Protein AF-A0A0E0NDF4-F1 (afdb_monomer)

Solvent-accessible surface area (backbone atoms only — not comparable to full-atom values): 6326 Å² total; per-residue (Å²): 120,61,56,48,78,81,41,79,37,66,80,86,70,62,87,78,63,95,62,83,83,45,49,40,32,35,26,45,48,40,28,48,60,42,62,42,79,44,79,50,81,61,62,89,96,44,38,43,75,78,43,53,70,58,46,31,71,62,38,72,34,89,62,68,57,62,83,86,56,69,82,75,93,50,100,69,82,45,68,52,23,22,36,37,30,32,18,50,79,62,31,74,81,14,35,64,71,92,49,76,78,77,78,112

Structure (mmCIF, N/CA/C/O backbone):
data_AF-A0A0E0NDF4-F1
#
_entry.id   AF-A0A0E0NDF4-F1
#
loop_
_atom_site.group_PDB
_atom_site.id
_atom_site.type_symbol
_atom_site.label_atom_id
_atom_site.label_alt_id
_atom_site.label_comp_id
_atom_site.label_asym_id
_atom_site.label_entity_id
_atom_site.label_seq_id
_atom_site.pdbx_PDB_ins_code
_atom_site.Cartn_x
_atom_site.Cartn_y
_atom_site.Cartn_z
_atom_site.occupancy
_atom_site.B_iso_or_equiv
_atom_site.auth_seq_id
_atom_site.auth_comp_id
_atom_site.auth_asym_id
_atom_site.auth_atom_id
_atom_site.pdbx_PDB_model_num
ATOM 1 N N . MET A 1 1 ? 11.104 -7.366 7.399 1.00 63.72 1 MET A N 1
ATOM 2 C CA . MET A 1 1 ? 11.518 -6.283 6.468 1.00 63.72 1 MET A CA 1
ATOM 3 C C . MET A 1 1 ? 10.321 -6.000 5.575 1.00 63.72 1 MET A C 1
ATOM 5 O O . MET A 1 1 ? 9.784 -6.971 5.063 1.00 63.72 1 MET A O 1
ATOM 9 N N . PRO A 1 2 ? 9.901 -4.740 5.357 1.00 87.75 2 PRO A N 1
ATOM 10 C CA . PRO A 1 2 ? 8.597 -4.410 4.764 1.00 87.75 2 PRO A CA 1
ATOM 11 C C . PRO A 1 2 ? 8.554 -4.590 3.234 1.00 87.75 2 PRO A C 1
ATOM 13 O O . PRO A 1 2 ? 8.094 -3.715 2.507 1.00 87.75 2 PRO A O 1
ATOM 16 N N . TYR A 1 3 ? 9.085 -5.702 2.726 1.00 91.88 3 TYR A N 1
ATOM 17 C CA . TYR A 1 3 ? 9.143 -6.020 1.307 1.00 91.88 3 TYR A CA 1
ATOM 18 C C . TYR A 1 3 ? 8.678 -7.448 1.053 1.00 91.88 3 TYR A C 1
ATOM 20 O O . TYR A 1 3 ? 9.150 -8.391 1.684 1.00 91.88 3 TYR A O 1
ATOM 28 N N . CYS A 1 4 ? 7.796 -7.608 0.073 1.00 92.00 4 CYS A N 1
ATOM 29 C CA . CYS A 1 4 ? 7.459 -8.900 -0.508 1.00 92.00 4 CYS A CA 1
ATOM 30 C C . CYS A 1 4 ? 8.215 -9.068 -1.831 1.00 92.00 4 CYS A C 1
ATOM 32 O O . CYS A 1 4 ? 8.126 -8.204 -2.706 1.00 92.00 4 CYS A O 1
ATOM 34 N N . VAL A 1 5 ? 8.953 -10.166 -1.995 1.00 91.81 5 VAL A N 1
ATOM 35 C CA . VAL A 1 5 ? 9.577 -10.516 -3.279 1.00 91.81 5 VAL A CA 1
ATOM 36 C C . VAL A 1 5 ? 8.529 -11.195 -4.158 1.00 91.81 5 VAL A C 1
ATOM 38 O O . VAL A 1 5 ? 7.991 -12.234 -3.789 1.00 91.81 5 VAL A O 1
ATOM 41 N N . VAL A 1 6 ? 8.227 -10.602 -5.314 1.00 89.50 6 VAL A N 1
ATOM 42 C CA . VAL A 1 6 ? 7.189 -11.093 -6.244 1.00 89.50 6 VAL A CA 1
ATOM 43 C C . VAL A 1 6 ? 7.758 -11.670 -7.540 1.00 89.50 6 VAL A C 1
ATOM 45 O O . VAL A 1 6 ? 7.028 -12.274 -8.320 1.00 89.50 6 VAL A O 1
ATOM 48 N N . SER A 1 7 ? 9.054 -11.483 -7.784 1.00 85.12 7 SER A N 1
ATOM 49 C CA . SER A 1 7 ? 9.809 -12.154 -8.841 1.00 85.12 7 SER A CA 1
ATOM 50 C C . SER A 1 7 ? 11.272 -12.168 -8.446 1.00 85.12 7 SER A C 1
ATOM 52 O O . SER A 1 7 ? 11.770 -11.153 -7.963 1.00 85.12 7 SER A O 1
ATOM 54 N N . HIS A 1 8 ? 11.954 -13.276 -8.712 1.00 80.88 8 HIS A N 1
ATOM 55 C CA . HIS A 1 8 ? 13.407 -13.314 -8.652 1.00 80.88 8 HIS A CA 1
ATOM 56 C C . HIS A 1 8 ? 13.997 -12.899 -9.998 1.00 80.88 8 HIS A C 1
ATOM 58 O O . HIS A 1 8 ? 13.384 -13.149 -11.041 1.00 80.88 8 HIS A O 1
ATOM 64 N N . GLY A 1 9 ? 15.153 -12.242 -9.982 1.00 66.75 9 GLY A N 1
ATOM 65 C CA . GLY A 1 9 ? 15.873 -11.942 -11.221 1.00 66.75 9 GLY A CA 1
ATOM 66 C C . GLY A 1 9 ? 16.614 -13.151 -11.767 1.00 66.75 9 GLY A C 1
ATOM 67 O O . GLY A 1 9 ? 16.798 -14.146 -11.068 1.00 66.75 9 GLY A O 1
ATOM 68 N N . ASP A 1 10 ? 17.073 -13.053 -13.016 1.00 60.72 10 ASP A N 1
ATOM 69 C CA . ASP A 1 10 ? 17.960 -14.064 -13.586 1.00 60.72 10 ASP A CA 1
ATOM 70 C C . ASP A 1 10 ? 19.333 -13.995 -12.886 1.00 60.72 10 ASP A C 1
ATOM 72 O O . ASP A 1 10 ? 20.029 -12.977 -13.004 1.00 60.72 10 ASP A O 1
ATOM 76 N N . PRO A 1 11 ? 19.755 -15.050 -12.164 1.00 54.75 11 PRO A N 1
ATOM 77 C CA . PRO A 1 11 ? 21.035 -15.057 -11.467 1.00 54.75 11 PRO A CA 1
ATOM 78 C C . PRO A 1 11 ? 22.244 -14.898 -12.405 1.00 54.75 11 PRO A C 1
ATOM 80 O O . PRO A 1 11 ? 23.320 -14.542 -11.926 1.00 54.75 11 PRO A O 1
ATOM 83 N N . SER A 1 12 ? 22.109 -15.097 -13.727 1.00 53.16 12 SER A N 1
ATOM 84 C CA . SER A 1 12 ? 23.220 -14.898 -14.671 1.00 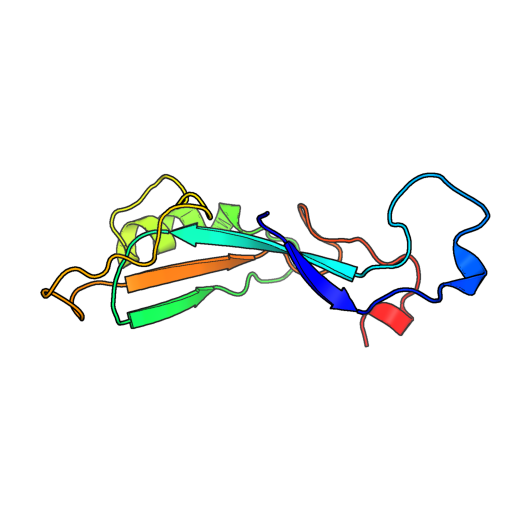53.16 12 SER A CA 1
ATOM 85 C C . SER A 1 12 ? 23.484 -13.434 -15.049 1.00 53.16 12 SER A C 1
ATOM 87 O O . SER A 1 12 ? 24.525 -13.143 -15.636 1.00 53.16 12 SER A O 1
ATOM 89 N N . ALA A 1 13 ? 22.569 -12.507 -14.742 1.00 51.97 13 ALA A N 1
ATOM 90 C CA . ALA A 1 13 ? 22.723 -11.073 -15.027 1.00 51.97 13 ALA A CA 1
ATOM 91 C C . ALA A 1 13 ? 23.394 -10.290 -13.876 1.00 51.97 13 ALA A C 1
ATOM 93 O O . ALA A 1 13 ? 23.787 -9.140 -14.053 1.00 51.97 13 ALA A O 1
ATOM 94 N N . ALA A 1 14 ? 23.572 -10.926 -12.713 1.00 48.41 14 ALA A N 1
ATOM 95 C CA . ALA A 1 14 ? 23.980 -10.301 -11.451 1.00 48.41 14 ALA A CA 1
ATOM 96 C C . ALA A 1 14 ? 25.465 -9.884 -11.353 1.00 48.41 14 ALA A C 1
ATOM 98 O O . ALA A 1 14 ? 25.892 -9.362 -10.327 1.00 48.41 14 ALA A O 1
ATOM 99 N N . ALA A 1 15 ? 26.284 -10.113 -12.385 1.00 44.97 15 ALA A N 1
ATOM 100 C CA . ALA A 1 15 ? 27.730 -9.880 -12.309 1.00 44.97 15 ALA A CA 1
ATOM 101 C C . ALA A 1 15 ? 28.166 -8.410 -12.513 1.00 44.97 15 ALA A C 1
ATOM 103 O O . ALA A 1 15 ? 29.357 -8.128 -12.396 1.00 44.97 15 ALA A O 1
ATOM 104 N N . ALA A 1 16 ? 27.256 -7.478 -12.834 1.00 44.31 16 ALA A N 1
ATOM 105 C CA . ALA A 1 16 ? 27.639 -6.151 -13.334 1.00 44.31 16 ALA A CA 1
ATOM 106 C C . ALA A 1 16 ? 27.370 -4.947 -12.410 1.00 44.31 16 ALA A C 1
ATOM 108 O O . ALA A 1 16 ? 28.001 -3.912 -12.625 1.00 44.31 16 ALA A O 1
ATOM 109 N N . ALA A 1 17 ? 26.523 -5.029 -11.381 1.00 38.88 17 ALA A N 1
ATOM 110 C CA . ALA A 1 17 ? 26.352 -3.912 -10.451 1.00 38.88 17 ALA A CA 1
ATOM 111 C C . ALA A 1 17 ? 25.920 -4.367 -9.049 1.00 38.88 17 ALA A C 1
ATOM 113 O O . ALA A 1 17 ? 25.319 -5.416 -8.831 1.00 38.88 17 ALA A O 1
ATOM 114 N N . ALA A 1 18 ? 26.389 -3.618 -8.054 1.00 39.47 18 ALA A N 1
ATOM 115 C CA . ALA A 1 18 ? 26.306 -3.989 -6.656 1.00 39.47 18 ALA A CA 1
ATOM 116 C C . ALA A 1 18 ? 24.893 -3.753 -6.104 1.00 39.47 18 ALA A C 1
ATOM 118 O O . ALA A 1 18 ? 24.505 -2.615 -5.854 1.00 39.47 18 ALA A O 1
ATOM 119 N N . GLY A 1 19 ? 24.197 -4.858 -5.826 1.00 42.44 19 GLY A N 1
ATOM 120 C CA . GLY A 1 19 ? 23.051 -4.935 -4.922 1.00 42.44 19 GLY A CA 1
ATOM 121 C C . GLY A 1 19 ? 21.827 -5.539 -5.587 1.00 42.44 19 GLY A C 1
ATOM 122 O O . GLY A 1 19 ? 21.298 -4.913 -6.481 1.00 42.44 19 GLY A O 1
ATOM 123 N N . GLU A 1 20 ? 21.382 -6.719 -5.132 1.00 52.12 20 GLU A N 1
ATOM 124 C CA . GLU A 1 20 ? 19.991 -7.226 -5.196 1.00 52.12 20 GLU A CA 1
ATOM 125 C C . GLU A 1 20 ? 19.168 -6.960 -6.487 1.00 52.12 20 GLU A C 1
ATOM 127 O O . GLU A 1 20 ? 17.939 -6.958 -6.466 1.00 52.12 20 GLU A O 1
ATOM 132 N N . GLU A 1 21 ? 19.839 -6.766 -7.623 1.00 56.41 21 GLU A N 1
ATOM 133 C CA . GLU A 1 21 ? 19.337 -6.040 -8.803 1.00 56.41 21 GLU A CA 1
ATOM 134 C C . GLU A 1 21 ? 18.348 -6.851 -9.649 1.00 56.41 21 GLU A C 1
ATOM 136 O O . GLU A 1 21 ? 17.798 -6.366 -10.636 1.00 56.41 21 GLU A O 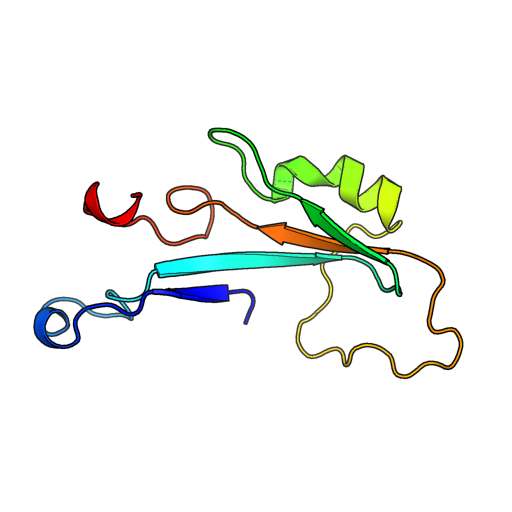1
ATOM 141 N N . GLY A 1 22 ? 18.115 -8.100 -9.255 1.00 67.44 22 GLY A N 1
ATOM 142 C CA . GLY A 1 22 ? 17.240 -9.021 -9.955 1.00 67.44 22 GLY A CA 1
ATOM 143 C C . GLY A 1 22 ? 15.804 -9.048 -9.439 1.00 67.44 22 GLY A C 1
ATOM 144 O O . GLY A 1 22 ? 14.869 -9.252 -10.216 1.00 67.44 22 GLY A O 1
ATOM 145 N N . ASP A 1 23 ? 15.614 -8.866 -8.135 1.00 85.69 23 ASP A N 1
ATOM 146 C CA . ASP A 1 23 ? 14.334 -9.168 -7.507 1.00 85.69 23 ASP A CA 1
ATOM 147 C C . ASP A 1 23 ? 13.349 -8.004 -7.654 1.00 85.69 23 ASP A C 1
ATOM 149 O O . ASP A 1 23 ? 13.637 -6.844 -7.340 1.00 85.69 23 ASP A O 1
ATOM 153 N N . VAL A 1 24 ? 12.125 -8.321 -8.072 1.00 89.88 24 VAL A N 1
ATOM 154 C CA . VAL A 1 24 ? 11.016 -7.369 -8.022 1.00 89.88 24 VAL A CA 1
ATOM 155 C C . VAL A 1 24 ? 10.421 -7.424 -6.624 1.00 89.88 24 VAL A C 1
ATOM 157 O O . VAL A 1 24 ? 9.880 -8.449 -6.206 1.00 89.88 24 VAL A O 1
ATOM 160 N N . ARG A 1 25 ? 10.514 -6.309 -5.903 1.00 93.62 25 ARG A N 1
ATOM 161 C CA . ARG A 1 25 ? 10.109 -6.168 -4.505 1.00 93.62 25 ARG A CA 1
ATOM 162 C C . ARG A 1 25 ? 8.967 -5.182 -4.388 1.00 93.62 25 ARG A C 1
ATOM 164 O O . ARG A 1 25 ? 8.991 -4.122 -5.012 1.00 93.62 25 ARG A O 1
ATOM 171 N N . ILE A 1 26 ? 7.991 -5.526 -3.564 1.00 95.25 26 ILE A N 1
ATOM 172 C CA . ILE A 1 26 ? 6.837 -4.691 -3.258 1.00 95.25 26 ILE A CA 1
ATOM 173 C C . ILE A 1 26 ? 6.951 -4.222 -1.817 1.00 95.25 26 ILE A C 1
ATOM 175 O O . ILE A 1 26 ? 6.899 -5.043 -0.902 1.00 95.25 26 ILE A O 1
ATOM 179 N N . PHE A 1 27 ? 7.121 -2.915 -1.628 1.00 95.94 27 PHE A N 1
ATOM 180 C CA . PHE A 1 27 ? 7.092 -2.291 -0.313 1.00 95.94 27 PHE A CA 1
ATOM 181 C C . PHE A 1 27 ? 5.664 -2.287 0.232 1.00 95.94 27 PHE A C 1
ATOM 183 O O . PHE A 1 27 ? 4.748 -1.863 -0.475 1.00 95.94 27 PHE A O 1
ATOM 190 N N . TYR A 1 28 ? 5.476 -2.702 1.483 1.00 96.31 28 TYR A N 1
ATOM 191 C CA . TYR A 1 28 ? 4.180 -2.656 2.158 1.00 96.31 28 TYR A CA 1
ATOM 192 C C . TYR A 1 28 ? 4.293 -2.156 3.597 1.00 96.31 28 TYR A C 1
ATOM 194 O O . TYR A 1 28 ? 5.336 -2.259 4.235 1.00 96.31 28 TYR A O 1
ATOM 202 N N . GLN A 1 29 ? 3.186 -1.653 4.133 1.00 95.56 29 GLN A N 1
ATOM 203 C CA . GLN A 1 29 ? 3.033 -1.323 5.544 1.00 95.56 29 GLN A CA 1
ATOM 204 C C . GLN A 1 29 ? 1.732 -1.902 6.082 1.00 95.56 29 GLN A C 1
ATOM 206 O O . GLN A 1 29 ? 0.718 -1.954 5.382 1.00 95.56 29 GLN A O 1
ATOM 211 N N . ARG A 1 30 ? 1.776 -2.337 7.343 1.00 95.25 30 ARG A N 1
ATOM 212 C CA . ARG A 1 30 ? 0.613 -2.819 8.088 1.00 95.25 30 ARG A CA 1
ATOM 213 C C . ARG A 1 30 ? 0.237 -1.820 9.169 1.00 95.25 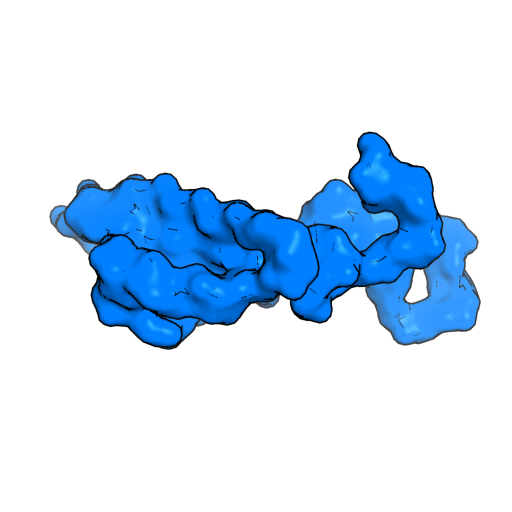30 ARG A C 1
ATOM 215 O O . ARG A 1 30 ? 1.113 -1.188 9.745 1.00 95.25 30 ARG A O 1
ATOM 222 N N . TYR A 1 31 ? -1.051 -1.716 9.457 1.00 95.12 31 TYR A N 1
ATOM 223 C CA . TYR A 1 31 ? -1.616 -0.820 10.457 1.00 95.12 31 TYR A CA 1
ATOM 224 C C . TYR A 1 31 ? -2.724 -1.519 11.227 1.00 95.12 31 TYR A C 1
ATOM 226 O O . TYR A 1 31 ? -3.520 -2.261 10.645 1.00 95.12 31 TYR A O 1
ATOM 234 N N . GLY A 1 32 ? -2.811 -1.210 12.518 1.00 93.69 32 GLY A N 1
ATOM 235 C CA . GLY A 1 32 ? -3.815 -1.787 13.401 1.00 93.69 32 GLY A CA 1
ATOM 236 C C . GLY A 1 32 ? -3.649 -3.288 13.615 1.00 93.69 32 GLY A C 1
ATOM 237 O O . GLY A 1 32 ? -2.767 -3.946 13.062 1.00 93.69 32 GLY A O 1
ATOM 238 N N . HIS A 1 33 ? -4.543 -3.828 14.431 1.00 90.69 33 HIS A N 1
ATOM 239 C CA . HIS A 1 33 ? -4.629 -5.243 14.750 1.00 90.69 33 HIS A CA 1
ATOM 240 C C . HIS A 1 33 ? -6.100 -5.648 14.734 1.00 90.69 33 HIS A C 1
ATOM 242 O O . HIS A 1 33 ? -6.971 -4.868 15.117 1.00 90.69 33 HIS A O 1
ATOM 248 N N . GLY A 1 34 ? -6.386 -6.856 14.259 1.00 88.19 34 GLY A N 1
ATOM 249 C CA . GLY A 1 34 ? -7.754 -7.350 14.185 1.00 88.19 34 GLY A CA 1
ATOM 250 C C . GLY A 1 34 ? -7.911 -8.568 13.285 1.00 88.19 34 GLY A C 1
ATOM 251 O O . GLY A 1 34 ? -7.020 -8.917 12.496 1.00 88.19 34 GLY A O 1
ATOM 252 N N . GLY A 1 35 ? -9.068 -9.219 13.421 1.00 88.25 35 GLY A N 1
ATOM 253 C CA . GLY A 1 35 ? -9.436 -10.393 12.630 1.00 88.25 35 GLY A CA 1
ATOM 254 C C . GLY A 1 35 ? -9.825 -10.047 11.192 1.00 88.25 35 GLY A C 1
ATOM 255 O O . GLY A 1 35 ? -9.609 -10.850 10.286 1.00 88.25 35 GLY A O 1
ATOM 256 N N . THR A 1 36 ? -10.340 -8.835 10.957 1.00 94.19 36 THR A N 1
ATOM 257 C CA . THR A 1 36 ? -10.668 -8.370 9.604 1.00 94.19 36 THR A CA 1
ATOM 258 C C . THR A 1 36 ? -9.396 -7.929 8.890 1.00 94.19 36 THR A C 1
ATOM 260 O O . THR A 1 36 ? -8.723 -7.003 9.337 1.00 94.19 36 THR A O 1
ATOM 263 N N . LYS A 1 37 ? -9.063 -8.568 7.767 1.00 95.31 37 LYS A N 1
ATOM 264 C CA . LYS A 1 37 ? -7.903 -8.203 6.943 1.00 95.31 37 LYS A CA 1
ATOM 265 C C . LYS A 1 37 ? -8.349 -7.334 5.776 1.00 95.31 37 LYS A C 1
ATOM 267 O O . LYS A 1 37 ? -9.233 -7.725 5.018 1.00 95.31 37 LYS A O 1
ATOM 272 N N . VAL A 1 38 ? -7.733 -6.167 5.625 1.00 97.38 38 VAL A N 1
ATOM 273 C CA . VAL A 1 38 ? -8.056 -5.202 4.569 1.00 97.38 38 VAL A CA 1
ATOM 274 C C . VAL A 1 38 ? -6.802 -4.907 3.757 1.00 97.38 38 VAL A C 1
ATOM 276 O O . VAL A 1 38 ? -5.779 -4.524 4.314 1.00 97.38 38 VAL A O 1
ATOM 279 N N . LEU A 1 39 ? -6.883 -5.054 2.435 1.00 97.81 39 LEU A N 1
ATOM 280 C CA . LEU A 1 39 ? -5.810 -4.694 1.507 1.00 97.81 39 LEU A CA 1
ATOM 281 C C . LEU A 1 39 ? -6.214 -3.448 0.716 1.00 97.81 39 LEU A C 1
ATOM 283 O O . LEU A 1 39 ? -7.238 -3.456 0.032 1.00 97.81 39 LEU A O 1
ATOM 287 N N . LEU A 1 40 ? -5.406 -2.393 0.786 1.00 98.06 40 LEU A N 1
ATOM 288 C CA . LEU A 1 40 ? -5.625 -1.152 0.046 1.00 98.06 40 LEU A CA 1
ATOM 289 C C . LEU A 1 40 ? -4.658 -1.067 -1.139 1.00 98.06 40 LEU A C 1
ATOM 291 O O . LEU A 1 40 ? -3.445 -0.953 -0.961 1.00 98.06 40 LEU A O 1
ATOM 295 N N . ILE A 1 41 ? -5.212 -1.109 -2.353 1.00 97.50 41 ILE A N 1
ATOM 296 C CA . ILE A 1 41 ? -4.462 -1.059 -3.615 1.00 97.50 41 ILE A CA 1
ATOM 297 C C . ILE A 1 41 ? -4.583 0.345 -4.196 1.00 97.50 41 ILE A C 1
ATOM 299 O O . ILE A 1 41 ? -5.678 0.776 -4.558 1.00 97.50 41 ILE A O 1
ATOM 303 N N . ILE A 1 42 ? -3.464 1.062 -4.284 1.00 96.38 42 ILE A N 1
ATOM 304 C CA . ILE A 1 42 ? -3.452 2.437 -4.782 1.00 96.38 42 ILE A CA 1
ATOM 305 C C . ILE A 1 42 ? -3.677 2.504 -6.300 1.00 96.38 42 ILE A C 1
ATOM 307 O O . ILE A 1 42 ? -3.284 1.609 -7.053 1.00 96.38 42 ILE A O 1
ATOM 311 N N . GLY A 1 43 ? -4.316 3.587 -6.746 1.00 94.94 43 GLY A N 1
ATOM 312 C CA . GLY A 1 43 ? -4.492 3.901 -8.161 1.00 94.94 43 GLY A CA 1
ATOM 313 C C . GLY A 1 43 ? -3.214 4.411 -8.838 1.00 94.94 43 GLY A C 1
ATOM 314 O O . GLY A 1 43 ? -2.112 4.362 -8.290 1.00 94.94 43 GLY A O 1
ATOM 315 N N . PHE A 1 44 ? -3.372 4.920 -10.061 1.00 93.94 44 PHE A N 1
ATOM 316 C CA . PHE A 1 44 ? -2.265 5.426 -10.872 1.00 93.94 44 PHE A CA 1
ATOM 317 C C . PHE A 1 44 ? -1.459 6.519 -10.150 1.00 93.94 44 PHE A C 1
ATOM 319 O O . PHE A 1 44 ? -2.035 7.469 -9.624 1.00 93.94 44 PHE A O 1
ATOM 326 N N . ALA A 1 45 ? -0.129 6.384 -10.175 1.00 89.38 45 ALA A N 1
ATOM 327 C CA . ALA A 1 45 ? 0.856 7.336 -9.646 1.00 89.38 45 ALA A CA 1
ATOM 328 C C . ALA A 1 45 ? 0.749 7.689 -8.144 1.00 89.38 45 ALA A C 1
ATOM 330 O O . ALA A 1 45 ? 1.454 8.586 -7.687 1.00 89.38 45 ALA A O 1
ATOM 331 N N . GLY A 1 46 ? -0.083 6.990 -7.369 1.00 95.75 46 GLY A N 1
ATOM 332 C CA . GLY A 1 46 ? -0.133 7.140 -5.915 1.00 95.75 46 GLY A CA 1
ATOM 333 C C . GLY A 1 46 ? 0.819 6.189 -5.185 1.00 95.75 46 GLY A C 1
ATOM 334 O O . GLY A 1 46 ? 1.252 5.176 -5.734 1.00 95.75 46 GLY A O 1
ATOM 335 N N . THR A 1 47 ? 1.098 6.503 -3.922 1.00 97.06 47 THR A N 1
ATOM 336 C CA . THR A 1 47 ? 1.842 5.656 -2.973 1.00 97.06 47 THR A CA 1
ATOM 337 C C . THR A 1 47 ? 0.944 5.228 -1.810 1.00 97.06 47 THR A C 1
ATOM 339 O O . THR A 1 47 ? -0.144 5.780 -1.611 1.00 97.06 47 THR A O 1
ATOM 342 N N . HIS A 1 48 ? 1.408 4.269 -1.010 1.00 96.12 48 HIS A N 1
ATOM 343 C CA . HIS A 1 48 ? 0.744 3.790 0.204 1.00 96.12 48 HIS A CA 1
ATOM 344 C C . HIS A 1 48 ? 0.362 4.919 1.182 1.00 96.12 48 HIS A C 1
ATOM 346 O O . HIS A 1 48 ? -0.685 4.835 1.822 1.00 96.12 48 HIS A O 1
ATOM 352 N N . GLU A 1 49 ? 1.146 6.004 1.242 1.00 95.69 49 GLU A N 1
ATOM 353 C CA . GLU A 1 49 ? 0.900 7.174 2.105 1.00 95.69 49 GLU A CA 1
ATOM 354 C C . GLU A 1 49 ? -0.450 7.854 1.814 1.00 95.69 49 GLU A C 1
ATOM 356 O O . GLU A 1 49 ? -1.072 8.435 2.706 1.00 95.69 49 GLU A O 1
ATOM 361 N N . SER A 1 50 ? -0.962 7.724 0.584 1.00 97.19 50 SER A N 1
ATOM 362 C CA . SER A 1 50 ? -2.255 8.299 0.179 1.00 97.19 50 SER A CA 1
ATOM 363 C C . SER A 1 50 ? -3.447 7.691 0.927 1.00 97.19 50 SER A C 1
ATOM 365 O O . SER A 1 50 ? -4.525 8.282 0.946 1.00 97.19 50 SER A O 1
ATOM 367 N N . TRP A 1 51 ? -3.260 6.528 1.559 1.00 97.75 51 TRP A N 1
ATOM 368 C CA . TRP A 1 51 ? -4.294 5.840 2.328 1.00 97.75 51 TRP A CA 1
ATOM 369 C C . TRP A 1 51 ? -4.408 6.293 3.787 1.00 97.75 51 TRP A C 1
ATOM 371 O O . TRP A 1 51 ? -5.263 5.772 4.502 1.00 97.75 51 TRP A O 1
ATOM 381 N N . GLY A 1 52 ? -3.598 7.254 4.248 1.00 96.81 52 GLY A N 1
ATOM 382 C CA . GLY A 1 52 ? -3.587 7.706 5.647 1.00 96.81 52 GLY A CA 1
ATOM 383 C C . GLY A 1 52 ? -4.980 7.959 6.259 1.00 96.81 52 GLY A C 1
ATOM 384 O O . GLY A 1 52 ? -5.271 7.422 7.332 1.00 96.81 52 GLY A O 1
ATOM 385 N N . PRO A 1 53 ? -5.891 8.702 5.595 1.00 97.94 53 PRO A N 1
ATOM 386 C CA . PRO A 1 53 ? -7.250 8.908 6.101 1.00 97.94 53 PRO A CA 1
ATOM 387 C C . PRO A 1 53 ? -8.065 7.613 6.253 1.00 97.94 53 PRO 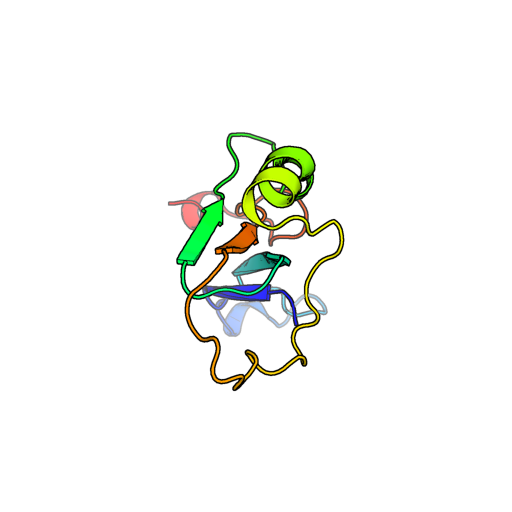A C 1
ATOM 389 O O . PRO A 1 53 ? -8.766 7.442 7.251 1.00 97.94 53 PRO A O 1
ATOM 392 N N . GLN A 1 54 ? -7.970 6.690 5.293 1.00 98.12 54 GLN A N 1
ATOM 393 C CA . GLN A 1 54 ? -8.686 5.412 5.303 1.00 98.12 54 GLN A CA 1
ATOM 394 C C . GLN A 1 54 ? -8.111 4.463 6.356 1.00 98.12 54 GLN A C 1
ATOM 396 O O . GLN A 1 54 ? -8.874 3.834 7.084 1.00 98.12 54 GLN A O 1
ATOM 401 N N . VAL A 1 55 ? -6.784 4.411 6.491 1.00 97.81 55 VAL A N 1
ATOM 402 C CA . VAL A 1 55 ? -6.089 3.658 7.543 1.00 97.81 55 VAL A CA 1
ATOM 403 C C . VAL A 1 55 ? -6.563 4.114 8.921 1.00 97.81 55 VAL A C 1
ATOM 405 O O . VAL A 1 55 ? -7.005 3.286 9.722 1.00 97.81 55 VAL A O 1
ATOM 408 N N . LYS A 1 56 ? -6.563 5.430 9.174 1.00 96.81 56 LYS A N 1
ATOM 409 C CA . LYS A 1 56 ? -7.039 6.000 10.440 1.00 96.81 56 LYS A CA 1
ATOM 410 C C . LYS A 1 56 ? -8.512 5.681 10.691 1.00 96.81 56 LYS A C 1
ATOM 412 O O . LYS A 1 56 ? -8.878 5.360 11.815 1.00 96.81 56 LYS A O 1
ATOM 417 N N . GLY A 1 57 ? -9.355 5.749 9.660 1.00 97.06 57 GLY A N 1
ATOM 418 C CA . GLY A 1 57 ? -10.779 5.432 9.776 1.00 97.06 57 GLY A CA 1
ATOM 419 C C . GLY A 1 57 ? -11.066 3.956 10.072 1.00 97.06 57 GLY A C 1
ATOM 420 O O . GLY A 1 57 ? -11.979 3.661 10.834 1.00 97.06 57 GLY A O 1
ATOM 421 N N . LEU A 1 58 ? -10.291 3.036 9.491 1.00 95.69 58 LEU A N 1
ATOM 422 C CA . LEU A 1 58 ? -10.495 1.589 9.632 1.00 95.69 58 LEU A CA 1
ATOM 423 C C . LEU A 1 58 ? -9.884 1.011 10.911 1.00 95.69 58 LEU A C 1
ATOM 425 O O . LEU A 1 58 ? -10.426 0.065 11.474 1.00 95.69 58 LEU A O 1
ATOM 429 N N . THR A 1 59 ? -8.741 1.548 11.337 1.00 95.25 59 THR A N 1
ATOM 430 C CA . THR A 1 59 ? -7.917 0.942 12.397 1.00 95.25 59 THR A CA 1
ATOM 431 C C . THR A 1 59 ? -7.750 1.826 13.628 1.00 95.25 59 THR A C 1
ATOM 433 O O . THR A 1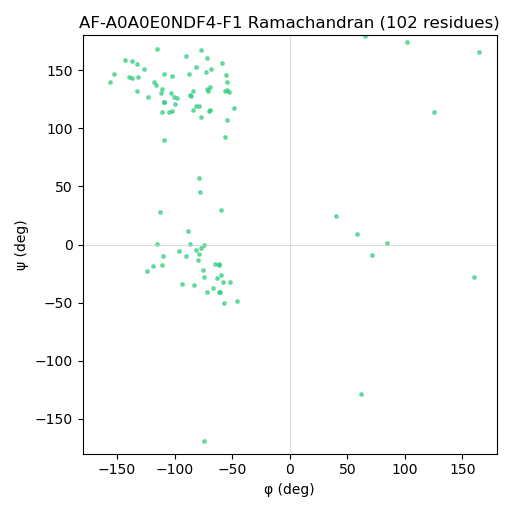 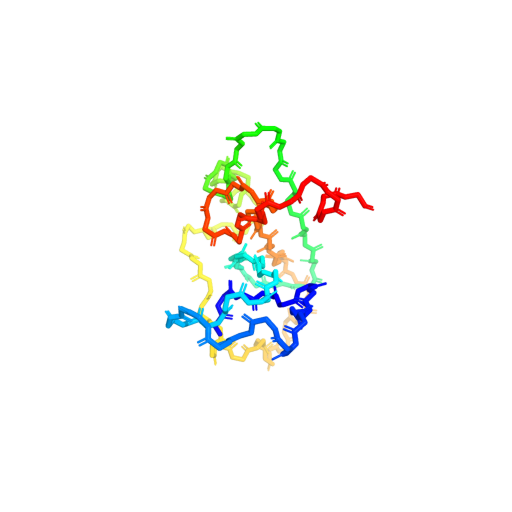59 ? -7.326 1.344 14.672 1.00 95.25 59 THR A O 1
ATOM 436 N N . GLY A 1 60 ? -8.009 3.133 13.510 1.00 94.50 60 GLY A N 1
ATOM 437 C CA . GLY A 1 60 ? -7.636 4.129 14.518 1.00 94.50 60 GLY A CA 1
ATOM 438 C C . GLY A 1 60 ? -6.128 4.410 14.608 1.00 94.50 6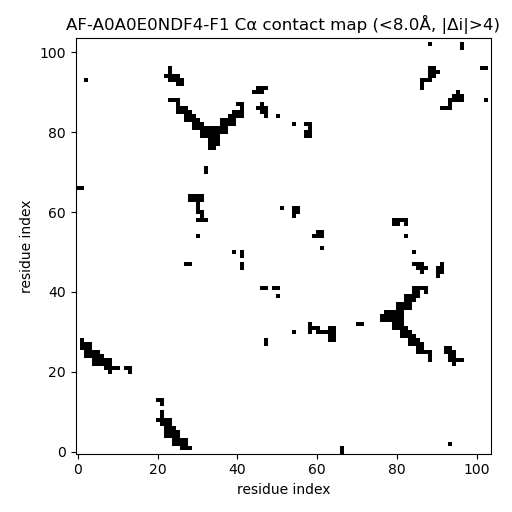0 GLY A C 1
ATOM 439 O O . GLY A 1 60 ? -5.739 5.373 15.270 1.00 94.50 60 GLY A O 1
ATOM 440 N N . ALA A 1 61 ? -5.282 3.625 13.935 1.00 92.31 61 ALA A N 1
ATOM 441 C CA . ALA A 1 61 ? -3.835 3.783 13.941 1.00 92.31 61 ALA A CA 1
ATOM 442 C C . ALA A 1 61 ? -3.375 4.876 12.964 1.00 92.31 61 ALA A C 1
ATOM 444 O O . ALA A 1 61 ? -4.025 5.168 11.958 1.00 92.31 61 ALA A O 1
ATOM 445 N N . VAL A 1 62 ? -2.226 5.472 13.277 1.00 90.75 62 VAL A N 1
ATOM 446 C CA . VAL A 1 62 ? -1.516 6.432 12.412 1.00 90.75 62 VAL A CA 1
ATOM 447 C C . VAL A 1 62 ? -0.079 6.002 12.127 1.00 90.75 62 VAL A C 1
ATOM 449 O O . VAL A 1 62 ? 0.466 6.372 11.093 1.00 90.75 62 VAL A O 1
ATOM 452 N N . GLU A 1 63 ? 0.492 5.164 12.993 1.00 93.06 63 GLU A N 1
ATOM 453 C CA . GLU A 1 63 ? 1.820 4.581 12.825 1.00 93.06 63 GLU A CA 1
ATOM 454 C C . GLU A 1 63 ? 1.718 3.130 12.340 1.00 93.06 63 GLU A C 1
ATOM 456 O O . GLU A 1 63 ? 0.781 2.419 12.730 1.00 93.06 63 GLU A O 1
ATOM 461 N N . PRO A 1 64 ? 2.659 2.681 11.493 1.00 92.94 64 PRO A N 1
ATOM 462 C CA . PRO A 1 64 ? 2.706 1.302 11.043 1.00 92.94 64 PRO A CA 1
ATOM 463 C C . PRO A 1 64 ? 3.081 0.357 12.191 1.00 92.94 64 PRO A C 1
ATOM 465 O O . PRO A 1 64 ? 3.808 0.709 13.118 1.00 92.94 64 PRO A O 1
ATOM 468 N N . VAL A 1 65 ? 2.597 -0.874 12.091 1.00 89.75 65 VAL A N 1
ATOM 469 C CA . VAL A 1 65 ? 2.956 -1.986 12.970 1.00 89.75 65 VAL A CA 1
ATOM 470 C C . VAL A 1 65 ? 4.384 -2.431 12.663 1.00 89.75 65 VAL A C 1
ATOM 472 O O . VAL A 1 65 ? 4.730 -2.630 11.496 1.00 89.75 65 VAL A O 1
ATOM 475 N N . AS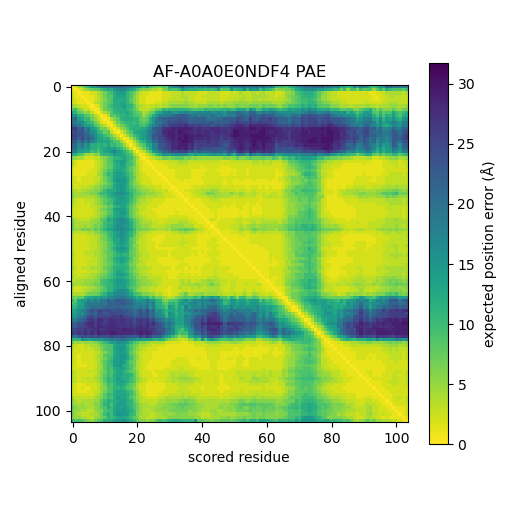P A 1 66 ? 5.191 -2.638 13.705 1.00 79.94 66 ASP A N 1
ATOM 476 C CA . ASP A 1 66 ? 6.513 -3.244 13.556 1.00 79.94 66 ASP A CA 1
ATOM 477 C C . ASP A 1 66 ? 6.391 -4.729 13.173 1.00 79.94 66 ASP A C 1
ATOM 479 O O . ASP A 1 66 ? 5.592 -5.476 13.738 1.00 79.94 66 ASP A O 1
ATOM 483 N N . GLU A 1 67 ? 7.187 -5.172 12.204 1.00 63.81 67 GLU A N 1
ATOM 484 C CA . GLU A 1 67 ? 7.140 -6.535 11.668 1.00 63.81 67 GLU A CA 1
ATOM 485 C C . GLU A 1 67 ? 7.488 -7.611 12.698 1.00 63.81 67 GLU A C 1
ATOM 487 O O . GLU A 1 67 ? 6.977 -8.724 12.596 1.00 63.81 67 GLU A O 1
ATOM 492 N N . GLU A 1 68 ? 8.320 -7.281 13.687 1.00 59.56 68 GLU A N 1
ATOM 493 C CA . GLU A 1 68 ? 8.694 -8.192 14.777 1.00 59.56 68 GLU A CA 1
ATOM 494 C C . GLU A 1 68 ? 7.626 -8.313 15.865 1.00 59.56 68 GLU A C 1
ATOM 496 O O . GLU A 1 68 ? 7.738 -9.178 16.734 1.00 59.56 68 GLU A O 1
ATOM 501 N N . SER A 1 69 ? 6.569 -7.494 15.818 1.00 56.50 69 SER A N 1
ATOM 502 C CA . SER A 1 69 ? 5.452 -7.661 16.740 1.00 56.50 69 SER A CA 1
ATOM 503 C C . SER A 1 69 ? 4.692 -8.934 16.359 1.00 56.50 69 SER A C 1
ATOM 505 O O . SER A 1 69 ? 4.115 -8.985 15.263 1.00 56.50 69 SER A O 1
ATOM 507 N N . PRO A 1 70 ? 4.679 -9.974 17.220 1.00 53.72 70 PRO A N 1
ATOM 508 C CA . PRO A 1 70 ? 3.880 -11.158 16.956 1.00 53.72 70 PRO A CA 1
ATOM 509 C C . PRO A 1 70 ? 2.433 -10.720 16.727 1.00 53.72 70 PRO A C 1
ATOM 511 O O . PRO A 1 70 ? 1.943 -9.811 17.400 1.00 53.72 70 PRO A O 1
ATOM 514 N N . ALA A 1 71 ? 1.755 -11.341 15.758 1.00 56.72 71 ALA A N 1
ATOM 515 C CA . ALA A 1 71 ? 0.312 -11.191 15.627 1.00 56.72 71 ALA A CA 1
ATOM 516 C C . ALA A 1 71 ? -0.285 -11.582 16.984 1.00 56.72 71 ALA A C 1
ATOM 518 O O . ALA A 1 71 ? -0.184 -12.749 17.354 1.00 56.72 71 ALA A O 1
ATOM 519 N N . GLY A 1 72 ? -0.762 -10.595 17.751 1.00 52.78 72 GLY A N 1
ATOM 520 C CA . GLY A 1 72 ? -1.085 -10.766 19.165 1.00 52.78 72 GLY A CA 1
ATOM 521 C C . GLY A 1 72 ? -1.929 -12.014 19.394 1.00 52.78 72 GLY A C 1
ATOM 522 O O . GLY A 1 72 ? -3.037 -12.116 18.867 1.00 52.78 72 GLY A O 1
ATOM 523 N N . ASP A 1 73 ? -1.382 -12.958 20.158 1.00 57.84 73 ASP A N 1
ATOM 524 C CA . ASP A 1 73 ? -2.089 -14.132 20.673 1.00 57.84 73 ASP A CA 1
ATOM 525 C C . ASP A 1 73 ? -2.926 -13.722 21.889 1.00 57.84 73 ASP A C 1
ATOM 527 O O . ASP A 1 73 ? -2.743 -14.211 22.999 1.00 57.84 73 ASP A O 1
ATOM 531 N N . ASP A 1 74 ? -3.818 -12.755 21.692 1.00 47.56 74 ASP A N 1
ATOM 532 C CA . ASP A 1 74 ? -4.674 -12.261 22.757 1.00 47.56 74 ASP A CA 1
ATOM 533 C C . ASP A 1 74 ? -6.103 -12.715 22.484 1.00 47.56 74 ASP A C 1
ATOM 535 O O . ASP A 1 74 ? -6.688 -12.424 21.439 1.00 47.56 74 ASP A O 1
ATOM 539 N N . GLY A 1 75 ? -6.669 -13.439 23.454 1.00 47.31 75 GLY A N 1
ATOM 540 C CA . GLY A 1 75 ? -8.003 -14.050 23.480 1.00 47.31 75 GLY A CA 1
ATOM 541 C C . GLY A 1 75 ? -9.207 -13.099 23.342 1.00 47.31 75 GLY A C 1
ATOM 542 O O . GLY A 1 75 ? -10.281 -13.408 23.848 1.00 47.31 75 GLY A O 1
ATOM 543 N N . ALA A 1 76 ? -9.037 -11.976 22.640 1.00 50.16 76 ALA A N 1
ATOM 544 C CA . ALA A 1 76 ? -10.044 -11.096 22.050 1.00 50.16 76 ALA A CA 1
ATOM 545 C C . ALA A 1 76 ? -9.986 -11.138 20.501 1.00 50.16 76 ALA A C 1
ATOM 547 O O . ALA A 1 76 ? -10.293 -10.157 19.822 1.00 50.16 76 ALA A O 1
ATOM 548 N N . ALA A 1 77 ? -9.543 -12.267 19.937 1.00 52.66 77 ALA A N 1
ATOM 549 C CA . ALA A 1 77 ? -9.340 -12.492 18.509 1.00 52.66 77 ALA A CA 1
ATOM 550 C C . ALA A 1 77 ? -10.612 -12.225 17.681 1.00 52.66 77 ALA A C 1
ATOM 552 O O . ALA A 1 77 ? -11.438 -13.113 17.478 1.00 52.66 77 ALA A O 1
ATOM 553 N N . GLY A 1 78 ? -10.775 -11.007 17.165 1.00 60.16 78 GLY A N 1
ATOM 554 C CA . GLY A 1 78 ? -11.781 -10.747 16.138 1.00 60.16 78 GLY A CA 1
ATOM 555 C C . GLY A 1 78 ? -12.197 -9.299 15.957 1.00 60.16 78 GLY A C 1
ATOM 556 O O . GLY A 1 78 ? -12.575 -8.936 14.845 1.00 60.16 78 GLY A O 1
ATOM 557 N N . GLU A 1 79 ? -12.119 -8.465 16.992 1.00 78.31 79 GLU A N 1
ATOM 558 C CA . GLU A 1 79 ? -12.625 -7.097 16.884 1.00 78.31 79 GLU A CA 1
ATOM 559 C C . GLU A 1 79 ? -11.558 -6.156 16.305 1.00 78.31 79 GLU A C 1
ATOM 561 O O . GLU A 1 79 ? -10.412 -6.143 16.747 1.00 78.31 79 GLU A O 1
ATOM 566 N N . GLY A 1 80 ? -11.926 -5.400 15.269 1.00 88.62 80 GLY A N 1
ATOM 567 C CA . GLY A 1 80 ? -11.031 -4.479 14.567 1.00 88.62 80 GLY A CA 1
ATOM 568 C C . GLY A 1 80 ? -10.487 -4.998 13.232 1.00 88.62 80 GLY A C 1
ATOM 569 O O . GLY A 1 80 ? -10.717 -6.142 12.816 1.00 88.62 80 GLY A O 1
ATOM 570 N N . ALA A 1 81 ? -9.768 -4.113 12.541 1.00 94.25 81 ALA A N 1
ATOM 571 C CA . ALA A 1 81 ? -9.165 -4.372 11.242 1.00 94.25 81 ALA A CA 1
ATOM 572 C C . ALA A 1 81 ? -7.637 -4.252 11.300 1.00 94.25 81 ALA A C 1
ATOM 574 O O . ALA A 1 81 ? -7.095 -3.326 11.900 1.00 94.25 81 ALA A O 1
ATOM 575 N N . GLU A 1 82 ? -6.953 -5.163 10.611 1.00 94.94 82 GLU A N 1
ATOM 576 C CA . GLU A 1 82 ? -5.567 -4.982 10.189 1.00 94.94 82 GLU A CA 1
ATOM 577 C C . GLU A 1 82 ? -5.576 -4.553 8.721 1.00 94.94 82 GLU A C 1
ATOM 579 O O . GLU A 1 82 ? -6.104 -5.255 7.851 1.00 94.94 82 GLU A O 1
ATOM 584 N N . VAL A 1 83 ? -5.004 -3.385 8.450 1.00 97.00 83 VAL A N 1
ATOM 585 C CA . VAL A 1 83 ? -4.902 -2.820 7.105 1.00 97.00 83 VAL A CA 1
ATOM 586 C C . VAL A 1 83 ? -3.487 -3.009 6.588 1.00 97.00 83 VAL A C 1
ATOM 588 O O . VAL A 1 83 ? -2.530 -2.641 7.258 1.00 97.00 83 VAL A O 1
ATOM 591 N N . CYS A 1 84 ? -3.359 -3.528 5.372 1.00 96.56 84 CYS A N 1
ATOM 592 C CA . CYS A 1 84 ? -2.122 -3.549 4.606 1.00 96.56 84 CYS A CA 1
ATOM 593 C C . CYS A 1 84 ? -2.260 -2.619 3.396 1.00 96.56 84 CYS A C 1
ATOM 595 O O . CYS A 1 84 ? -3.232 -2.708 2.642 1.00 96.56 84 CYS A O 1
ATOM 597 N N . CYS A 1 85 ? -1.289 -1.737 3.194 1.00 97.12 85 CYS A N 1
ATOM 598 C CA . CYS A 1 85 ? -1.158 -0.935 1.983 1.00 97.12 85 CYS A CA 1
ATOM 599 C C . CYS A 1 85 ? 0.245 -1.106 1.401 1.00 97.12 85 CYS A C 1
ATOM 601 O O . CYS A 1 85 ? 1.201 -1.380 2.124 1.00 97.12 85 CYS A O 1
ATOM 603 N N . PHE A 1 86 ? 0.366 -0.973 0.083 1.00 97.12 86 PHE A N 1
ATOM 604 C CA . PHE A 1 86 ? 1.631 -1.179 -0.612 1.00 97.12 86 PHE A CA 1
ATOM 605 C C . PHE A 1 86 ? 1.811 -0.200 -1.766 1.00 97.12 86 PHE A C 1
ATOM 607 O O . PHE A 1 86 ? 0.844 0.353 -2.297 1.00 97.12 86 PHE A O 1
ATOM 614 N N . ASP A 1 87 ? 3.066 -0.012 -2.158 1.00 97.00 87 ASP A N 1
ATOM 615 C CA . ASP A 1 87 ? 3.416 0.728 -3.363 1.00 97.00 87 ASP A CA 1
ATOM 616 C C . ASP A 1 87 ? 3.376 -0.214 -4.569 1.00 97.00 87 ASP A C 1
ATOM 618 O O . ASP A 1 87 ? 4.005 -1.276 -4.564 1.00 97.00 87 ASP A O 1
ATOM 622 N N . ASN A 1 88 ? 2.657 0.154 -5.630 1.00 95.19 88 ASN A N 1
ATOM 623 C CA . ASN A 1 88 ? 2.669 -0.634 -6.862 1.00 95.19 88 ASN A CA 1
ATOM 624 C C . ASN A 1 88 ? 4.102 -0.744 -7.429 1.00 95.19 88 ASN A C 1
ATOM 626 O O . ASN A 1 88 ? 4.968 0.099 -7.203 1.00 95.19 88 ASN A O 1
ATOM 630 N N . ARG A 1 89 ? 4.361 -1.779 -8.226 1.00 93.56 89 ARG A N 1
ATOM 631 C CA . ARG A 1 89 ? 5.595 -1.889 -9.021 1.00 93.56 89 ARG A CA 1
ATOM 632 C C . ARG A 1 89 ? 5.794 -0.617 -9.858 1.00 93.56 89 ARG A C 1
ATOM 634 O O . ARG A 1 89 ? 4.866 -0.195 -10.544 1.00 93.56 89 ARG A O 1
ATOM 641 N N . GLY A 1 90 ? 6.989 -0.029 -9.825 1.00 93.00 90 GLY A N 1
ATOM 642 C CA . GLY A 1 90 ? 7.309 1.191 -10.573 1.00 93.00 90 GLY A CA 1
ATOM 643 C C . GLY A 1 90 ? 6.934 2.514 -9.890 1.00 93.00 90 GLY A C 1
ATOM 644 O O . GLY A 1 90 ? 7.159 3.564 -10.488 1.00 93.00 90 GLY A O 1
ATOM 645 N N . ILE A 1 91 ? 6.378 2.496 -8.673 1.00 94.81 91 ILE A N 1
ATOM 646 C CA . ILE A 1 91 ? 6.068 3.708 -7.901 1.00 94.81 91 ILE A CA 1
ATOM 647 C C . ILE A 1 91 ? 6.569 3.581 -6.456 1.00 94.81 91 ILE A C 1
ATOM 649 O O . ILE A 1 91 ? 6.713 2.480 -5.929 1.00 94.81 91 ILE A O 1
ATOM 653 N N . GLY A 1 92 ? 6.815 4.721 -5.808 1.00 94.56 92 GLY A N 1
ATOM 654 C CA . GLY A 1 92 ? 7.149 4.784 -4.386 1.00 94.56 92 GLY A CA 1
ATOM 655 C C . GLY A 1 92 ? 8.443 4.048 -4.042 1.00 94.56 92 GLY A C 1
ATOM 656 O O . GLY A 1 92 ? 9.486 4.299 -4.642 1.00 94.56 92 GLY A O 1
ATOM 657 N N . ARG A 1 93 ? 8.369 3.174 -3.037 1.00 95.25 93 ARG A N 1
ATOM 658 C CA . ARG A 1 93 ? 9.502 2.413 -2.493 1.00 95.25 93 ARG A CA 1
ATOM 659 C C . ARG A 1 93 ? 9.626 1.005 -3.082 1.00 95.25 93 ARG A C 1
ATOM 661 O O . ARG A 1 93 ? 10.589 0.309 -2.779 1.00 95.25 93 ARG A O 1
ATOM 668 N N . SER A 1 94 ? 8.670 0.573 -3.900 1.00 94.38 94 SER A N 1
ATOM 669 C CA . SER A 1 94 ? 8.740 -0.705 -4.615 1.00 94.38 94 SER A CA 1
ATOM 670 C C . SER A 1 94 ? 9.764 -0.660 -5.751 1.00 94.38 94 SER A C 1
ATOM 672 O O . SER A 1 94 ? 10.123 0.410 -6.243 1.00 94.38 94 SER A O 1
ATOM 674 N N . SER A 1 95 ? 10.220 -1.830 -6.207 1.00 93.38 95 SER A N 1
ATOM 675 C CA . SER A 1 95 ? 11.143 -1.924 -7.342 1.00 93.38 95 SER A CA 1
ATOM 676 C C . SER A 1 95 ? 10.570 -1.228 -8.579 1.00 93.38 95 SER A C 1
ATOM 678 O O . SER A 1 95 ? 9.367 -1.308 -8.857 1.00 93.38 95 SER A O 1
ATOM 680 N N . VAL A 1 96 ? 11.461 -0.626 -9.372 1.00 92.31 96 VAL A N 1
ATOM 681 C CA . VAL A 1 96 ? 11.166 -0.069 -10.699 1.00 92.31 96 VAL A CA 1
ATOM 682 C C . VAL A 1 96 ? 11.827 -0.953 -11.760 1.00 92.31 96 VAL A C 1
ATOM 684 O O . VAL A 1 96 ? 12.983 -0.730 -12.115 1.00 92.31 96 VAL A O 1
ATOM 687 N N . PRO A 1 97 ? 11.124 -1.984 -12.259 1.00 86.94 97 PRO A N 1
ATOM 688 C CA . PRO A 1 97 ? 11.637 -2.837 -13.320 1.00 86.94 97 PRO A CA 1
ATOM 689 C C . PRO A 1 97 ? 12.077 -2.041 -14.558 1.00 86.94 97 PRO A C 1
ATOM 691 O O . PRO A 1 97 ? 11.310 -1.192 -15.031 1.00 86.94 97 PRO A O 1
ATOM 694 N N . PRO A 1 98 ? 13.269 -2.322 -15.118 1.00 82.50 98 PRO A N 1
ATOM 695 C CA . PRO A 1 98 ? 13.807 -1.592 -16.267 1.00 82.50 98 PRO A CA 1
ATOM 696 C C . PRO A 1 98 ? 13.127 -1.962 -17.594 1.00 82.50 98 PRO A C 1
ATOM 698 O O . PRO A 1 98 ? 13.167 -1.189 -18.553 1.00 82.50 98 PRO A O 1
ATOM 701 N N . HIS A 1 99 ? 12.491 -3.136 -17.675 1.00 82.75 99 HIS A N 1
ATOM 702 C CA . HIS A 1 99 ? 11.879 -3.634 -18.906 1.00 82.75 99 HIS A CA 1
ATOM 703 C C . HIS A 1 99 ? 10.353 -3.647 -18.820 1.00 82.75 99 HIS A C 1
ATOM 705 O O . HIS A 1 99 ? 9.772 -4.163 -17.870 1.00 82.75 99 HIS A O 1
ATOM 711 N N . LYS A 1 100 ? 9.680 -3.152 -19.870 1.00 83.94 100 LYS A N 1
ATOM 712 C CA . LYS A 1 100 ? 8.206 -3.137 -19.953 1.00 83.94 100 LYS A CA 1
ATOM 713 C C . LYS A 1 100 ? 7.577 -4.528 -19.842 1.00 83.94 100 LYS A C 1
ATOM 715 O O . LYS A 1 100 ? 6.497 -4.647 -19.280 1.00 83.94 100 LYS A O 1
ATOM 720 N N . SER A 1 101 ? 8.261 -5.561 -20.335 1.00 83.81 101 SER A N 1
ATOM 721 C CA . SER A 1 101 ? 7.829 -6.960 -20.213 1.00 83.81 101 SER A CA 1
ATOM 722 C C . SER A 1 101 ? 7.732 -7.437 -18.766 1.00 83.81 101 SER A C 1
ATOM 724 O O . SER A 1 101 ? 7.083 -8.431 -18.501 1.00 83.81 101 SER A O 1
ATOM 726 N N . GLN A 1 102 ? 8.355 -6.734 -17.820 1.00 79.88 102 GLN A N 1
ATOM 727 C CA . GLN A 1 102 ? 8.268 -7.036 -16.396 1.00 79.88 102 GLN A CA 1
ATOM 728 C C . GLN A 1 102 ? 7.075 -6.328 -15.732 1.00 79.88 102 GLN A C 1
ATOM 730 O O . GLN A 1 102 ? 7.011 -6.292 -14.511 1.00 79.88 102 GLN A O 1
ATOM 735 N N . TYR A 1 103 ? 6.138 -5.746 -16.487 1.00 82.62 103 TYR A N 1
ATOM 736 C CA . TYR A 1 103 ? 4.875 -5.187 -15.970 1.00 82.62 103 TYR A CA 1
ATOM 737 C C . TYR A 1 103 ? 3.632 -5.934 -16.483 1.00 82.62 103 TYR A C 1
ATOM 739 O O . TYR A 1 103 ? 2.515 -5.562 -16.129 1.00 82.62 103 TYR A O 1
ATOM 747 N N . THR A 1 104 ? 3.825 -6.967 -17.303 1.00 78.50 104 THR A N 1
ATOM 748 C CA . THR A 1 104 ? 2.788 -7.766 -17.976 1.00 78.50 104 THR A CA 1
ATOM 749 C C . THR A 1 104 ? 3.114 -9.237 -17.836 1.00 78.50 104 THR A C 1
ATOM 751 O O . THR A 1 104 ? 2.191 -10.015 -17.533 1.00 78.50 104 THR A O 1
#

Radius of gyration: 16.38 Å; Cα contacts (8 Å, |Δi|>4): 186; chains: 1; bounding box: 40×24×44 Å

Secondary structure (DSSP, 8-state):
--EEEEEPPPGGGTTSSSS-TT-EEEEEEEES--SEEEEEE--TT--GGGGHHHHHHHHS--SPPPTTS-----S-TTSSEEEEEEPPTTSTTS---SSGGGG-

Orga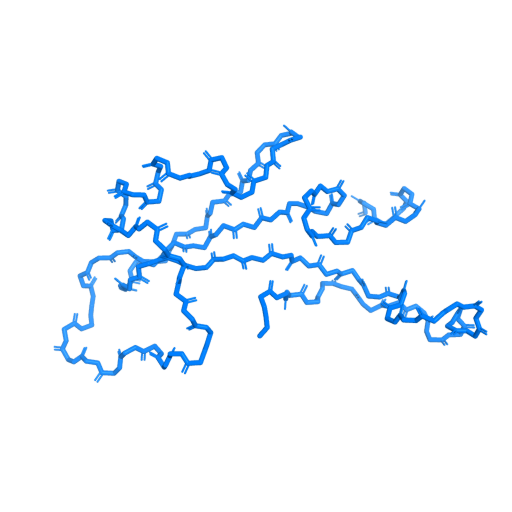nism: Oryza rufipogon (NCBI:txid4529)

Foldseek 3Di:
DQKDFPDAADPVVPPPDDDRQGTFIKGKFKAAAFQAEAEDEDDPQDFQVVCQVVSCVQHVDNDTDDPPPPNDPDPVHHPGYMYMYIGDACHDPTDPDPDPVVVD

Mean predicted aligned error: 8.3 Å

Sequence (104 aa):
MPYCVVSHGDPSAAAAAAGEEGDVRIFYQRYGHGGTKVLLIIGFAGTHESWGPQVKGLTGAVEPVDEESPAGDDGAAGEGAEVCCFDNRGIGRSSVPPHKSQYT

Nearest PDB structures (foldseek):
  1brt-assembly1_A  TM=9.258E-01  e=2.676E-04  Kitasatospora aureofaciens
  1a8u-assembly1_B  TM=9.098E-01  e=3.044E-04  Kitasatospora aureofaciens
  4qes-assembly1_A  TM=8.995E-01  e=4.204E-04  Kitasatospora aureofaciens
  4iq4-assembly1_A  TM=8.982E-01  e=4.783E-04  Kitasatospora aureofaciens
  1bro-assembly1_A  TM=8.380E-01  e=8.016E-04  Kitasatospora aureofaciens

pLDDT: mean 82.29, std 18.07, range [38.88, 98.12]

InterPro domains:
  IPR029058 Alpha/Beta hydrolase fold [G3DSA:3.40.50.1820] (13-104)
  IPR029058 Alpha/Beta hydrolase fold [SSF53474] (22-100)
  IPR050471 AB hydrolase [PTHR43433] (14-101)